Protein AF-A0A352WTQ4-F1 (afdb_monomer)

Radius of gyration: 15.71 Å; Cα contacts (8 Å, |Δi|>4): 217; chains: 1; bounding box: 38×26×43 Å

Secondary structure (DSSP, 8-state):
---EEEEEEEESSHHHHHHHHHHHHHHHHHIIIIIS---EEEEE--TTTSPTT-SEEEEEEEEPTTS-EEEEEEEEEEETHHHHHTT-EEE-TTS-EEEPEEEEEEEE--

Structure (mmCIF, N/CA/C/O backbone):
data_AF-A0A352WTQ4-F1
#
_entry.id   AF-A0A352WTQ4-F1
#
loop_
_atom_site.group_PDB
_atom_site.id
_atom_site.type_symbol
_atom_site.label_atom_id
_atom_site.label_alt_id
_atom_site.label_comp_id
_atom_site.label_asym_id
_atom_site.label_entity_id
_atom_site.label_seq_id
_atom_site.pdbx_PDB_ins_code
_atom_site.Cartn_x
_atom_site.Cartn_y
_atom_site.Cartn_z
_atom_site.occupancy
_atom_site.B_iso_or_equiv
_atom_site.auth_seq_id
_atom_site.auth_comp_id
_atom_site.auth_asym_id
_atom_site.auth_atom_id
_atom_site.pdbx_PDB_model_num
ATOM 1 N N . GLU A 1 1 ? -7.014 10.114 -18.565 1.00 89.12 1 GLU A N 1
ATOM 2 C CA . GLU A 1 1 ? -7.665 8.870 -18.110 1.00 89.12 1 GLU A CA 1
ATOM 3 C C . GLU A 1 1 ? -6.610 7.775 -18.035 1.00 89.12 1 GLU A C 1
ATOM 5 O O . GLU A 1 1 ? -5.673 7.827 -18.825 1.00 89.12 1 GLU A O 1
ATOM 10 N N . PHE A 1 2 ? -6.700 6.862 -17.069 1.00 97.12 2 PHE A N 1
ATOM 11 C CA . PHE A 1 2 ? -5.800 5.712 -16.932 1.00 97.12 2 PHE A CA 1
ATOM 12 C C . PHE A 1 2 ? -6.549 4.545 -16.285 1.00 97.12 2 PHE A C 1
ATOM 14 O O . PHE A 1 2 ? -7.554 4.761 -15.609 1.00 97.12 2 PHE A O 1
ATOM 21 N N . LEU A 1 3 ? -6.052 3.323 -16.483 1.00 98.25 3 LEU A N 1
ATOM 22 C CA . LEU A 1 3 ? -6.577 2.136 -15.813 1.00 98.25 3 LEU A CA 1
ATOM 23 C C . LEU A 1 3 ? -5.732 1.838 -14.575 1.00 98.25 3 LEU A C 1
ATOM 25 O O . LEU A 1 3 ? -4.508 1.993 -14.586 1.00 98.25 3 LEU A O 1
ATOM 29 N N . TRP A 1 4 ? -6.394 1.415 -13.508 1.00 98.50 4 TRP A N 1
ATOM 30 C CA . TRP A 1 4 ? -5.758 0.996 -12.266 1.00 98.50 4 TRP A CA 1
ATOM 31 C C . TRP A 1 4 ? -6.669 0.046 -11.500 1.00 98.50 4 TRP A C 1
ATOM 33 O O . TRP A 1 4 ? -7.866 -0.026 -11.791 1.00 98.50 4 TRP A O 1
ATOM 43 N N . GLN A 1 5 ? -6.104 -0.669 -10.531 1.00 98.44 5 GLN A N 1
ATOM 44 C CA . GLN A 1 5 ? -6.906 -1.242 -9.460 1.00 98.44 5 GLN A CA 1
ATOM 45 C C . GLN A 1 5 ? -6.716 -0.429 -8.175 1.00 98.44 5 GLN A C 1
ATOM 47 O O . GLN A 1 5 ? -5.725 0.276 -7.980 1.00 98.44 5 GLN A O 1
ATOM 52 N N . GLU A 1 6 ? -7.672 -0.569 -7.274 1.00 98.31 6 GLU A N 1
ATOM 53 C CA . GLU A 1 6 ? -7.558 -0.074 -5.914 1.00 98.31 6 GLU A CA 1
ATOM 54 C C . GLU A 1 6 ? -8.165 -1.113 -4.978 1.00 98.31 6 GLU A C 1
ATOM 56 O O . GLU A 1 6 ? -9.286 -1.584 -5.176 1.00 98.31 6 GLU A O 1
ATOM 61 N N . GLY A 1 7 ? -7.383 -1.535 -3.992 1.00 98.50 7 GLY A N 1
ATOM 62 C CA . GLY A 1 7 ? -7.855 -2.379 -2.908 1.00 98.50 7 GLY A CA 1
ATOM 63 C C . GLY A 1 7 ? -8.076 -1.546 -1.660 1.00 98.50 7 GLY A C 1
ATOM 64 O O . GLY A 1 7 ? -7.300 -0.634 -1.379 1.00 98.50 7 GLY A O 1
ATOM 65 N N . HIS A 1 8 ? -9.121 -1.881 -0.909 1.00 98.38 8 HIS A N 1
ATOM 66 C CA . HIS A 1 8 ? -9.444 -1.283 0.384 1.00 98.38 8 HIS A CA 1
ATOM 67 C C . HIS A 1 8 ? -9.876 -2.395 1.331 1.00 98.38 8 HIS A C 1
ATOM 69 O O . HIS A 1 8 ? -10.714 -3.224 0.970 1.00 98.38 8 HIS A O 1
ATOM 75 N N . THR A 1 9 ? -9.291 -2.444 2.525 1.00 98.50 9 THR A N 1
ATOM 76 C CA . THR A 1 9 ? -9.574 -3.504 3.503 1.00 98.50 9 THR A CA 1
ATOM 77 C C . THR A 1 9 ? -9.724 -2.936 4.910 1.00 98.50 9 THR A C 1
ATOM 79 O O . THR A 1 9 ? -9.171 -1.881 5.220 1.00 98.50 9 THR A O 1
ATOM 82 N N . MET A 1 10 ? -10.485 -3.639 5.750 1.00 98.19 10 MET A N 1
ATOM 83 C CA . MET A 1 10 ? -10.827 -3.246 7.117 1.00 98.19 10 MET A CA 1
ATOM 84 C C . MET A 1 10 ? -10.503 -4.406 8.056 1.00 98.19 10 MET A C 1
ATOM 86 O O . MET A 1 10 ? -10.950 -5.527 7.817 1.00 98.19 10 MET A O 1
ATOM 90 N N . HIS A 1 11 ? -9.757 -4.131 9.121 1.00 98.38 11 HIS A N 1
ATOM 91 C CA . HIS A 1 11 ? -9.198 -5.127 10.034 1.00 98.38 11 HIS A CA 1
ATOM 92 C C . HIS A 1 11 ? -9.604 -4.844 11.473 1.00 98.38 11 HIS A C 1
ATOM 94 O O . HIS A 1 11 ? -9.795 -3.688 11.865 1.00 98.38 11 HIS A O 1
ATOM 100 N N . ALA A 1 12 ? -9.715 -5.906 12.268 1.00 97.88 12 ALA A N 1
ATOM 101 C CA . ALA A 1 12 ? -10.026 -5.789 13.686 1.00 97.88 12 ALA A CA 1
ATOM 102 C C . ALA A 1 12 ? -8.834 -5.234 14.479 1.00 97.88 12 ALA A C 1
ATOM 104 O O . ALA A 1 12 ? -9.043 -4.489 15.436 1.00 97.88 12 ALA A O 1
ATOM 105 N N . THR A 1 13 ? -7.610 -5.575 14.063 1.00 97.88 13 THR A N 1
ATOM 106 C CA . THR A 1 13 ? -6.365 -5.238 14.766 1.00 97.88 13 THR A CA 1
ATOM 107 C C . THR A 1 13 ? -5.377 -4.460 13.893 1.00 97.88 13 THR A C 1
ATOM 109 O O . THR A 1 13 ? -5.421 -4.505 12.658 1.00 97.88 13 THR A O 1
ATOM 112 N N . ALA A 1 14 ? -4.467 -3.730 14.543 1.00 98.06 14 ALA A N 1
ATOM 113 C CA . ALA A 1 14 ? -3.407 -2.991 13.861 1.00 98.06 14 ALA A CA 1
ATOM 114 C C . ALA A 1 14 ? -2.425 -3.946 13.166 1.00 98.06 14 ALA A C 1
ATOM 116 O O . ALA A 1 14 ? -1.962 -3.666 12.060 1.00 98.06 14 ALA A O 1
ATOM 117 N N . GLU A 1 15 ? -2.152 -5.086 13.793 1.00 98.50 15 GLU A N 1
ATOM 118 C CA . GLU A 1 15 ? -1.250 -6.126 13.315 1.00 98.50 15 GLU A CA 1
ATOM 119 C C . GLU A 1 15 ? -1.741 -6.711 11.988 1.00 98.50 15 GLU A C 1
ATOM 121 O O . GLU A 1 15 ? -0.991 -6.703 11.013 1.00 9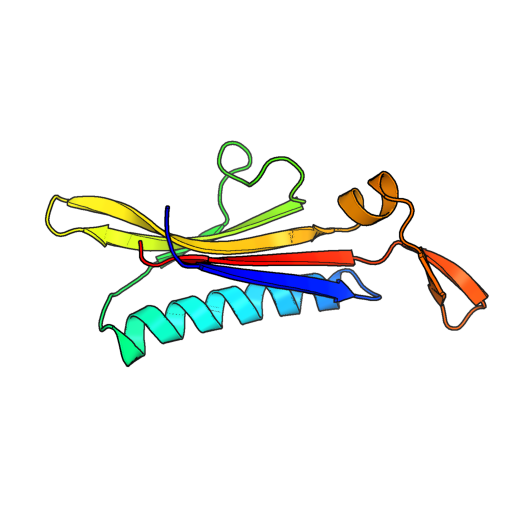8.50 15 GLU A O 1
ATOM 126 N N . GLU A 1 16 ? -3.017 -7.104 11.903 1.00 98.50 16 GLU A N 1
ATOM 127 C CA . GLU A 1 16 ? -3.621 -7.612 10.661 1.00 98.50 16 GLU A CA 1
ATOM 128 C C . GLU A 1 16 ? -3.541 -6.578 9.528 1.00 98.50 16 GLU A C 1
ATOM 130 O O . GLU A 1 16 ? -3.166 -6.905 8.400 1.00 98.50 16 GLU A O 1
ATOM 135 N N . SER A 1 17 ? -3.809 -5.301 9.831 1.00 98.44 17 SER A N 1
ATOM 136 C CA . SER A 1 17 ? -3.692 -4.231 8.831 1.00 98.44 17 SER A CA 1
ATOM 137 C C . SER A 1 17 ? -2.252 -4.049 8.337 1.00 98.44 17 SER A C 1
ATOM 139 O O . SER A 1 17 ? -2.010 -3.802 7.153 1.00 98.44 17 SER A O 1
ATOM 141 N N . GLN A 1 18 ? -1.263 -4.218 9.213 1.00 98.56 18 GLN A N 1
ATOM 142 C CA . GLN A 1 18 ? 0.140 -4.102 8.839 1.00 98.56 18 GLN A CA 1
ATOM 143 C C . GLN A 1 18 ? 0.602 -5.297 8.003 1.00 98.56 18 GLN A C 1
ATOM 145 O O . GLN A 1 18 ? 1.300 -5.118 6.999 1.00 98.56 18 GLN A O 1
ATOM 150 N N . GLU A 1 19 ? 0.189 -6.506 8.379 1.00 98.75 19 GLU A N 1
ATOM 151 C CA . GLU A 1 19 ? 0.445 -7.722 7.611 1.00 98.75 19 GLU A CA 1
ATOM 152 C C . GLU A 1 19 ? -0.140 -7.620 6.203 1.00 98.75 19 GLU A C 1
ATOM 154 O O . GLU A 1 19 ? 0.566 -7.891 5.227 1.00 98.75 19 GLU A O 1
ATOM 159 N N . GLU A 1 20 ? -1.381 -7.147 6.084 1.00 98.75 20 GLU A N 1
ATOM 160 C CA . GLU A 1 20 ? -2.051 -6.929 4.805 1.00 98.75 20 GLU A CA 1
ATOM 161 C C . GLU A 1 20 ? -1.315 -5.902 3.940 1.00 98.75 20 GLU A C 1
ATOM 163 O O . GLU A 1 20 ? -1.044 -6.144 2.760 1.00 98.75 20 GLU A O 1
ATOM 168 N N . THR A 1 21 ? -0.922 -4.776 4.539 1.00 98.69 21 THR A N 1
ATOM 169 C CA . THR A 1 21 ? -0.188 -3.711 3.846 1.00 98.69 21 THR A CA 1
ATOM 170 C C . THR A 1 21 ? 1.112 -4.253 3.239 1.00 98.69 21 THR A C 1
ATOM 172 O O . THR A 1 21 ? 1.400 -4.027 2.058 1.00 98.69 21 THR A O 1
ATOM 175 N N . GLN A 1 22 ? 1.878 -5.027 4.011 1.00 98.69 22 GLN A N 1
ATOM 176 C CA . GLN A 1 22 ? 3.137 -5.627 3.560 1.00 98.69 22 GLN A CA 1
ATOM 177 C C . GLN A 1 22 ? 2.929 -6.777 2.571 1.00 98.69 22 GLN A C 1
ATOM 179 O O . GLN A 1 22 ? 3.732 -6.978 1.658 1.00 98.69 22 GLN A O 1
ATOM 184 N N . ARG A 1 23 ? 1.855 -7.557 2.735 1.00 98.81 23 ARG A N 1
ATOM 185 C CA . ARG A 1 23 ? 1.472 -8.617 1.800 1.00 98.81 23 ARG A CA 1
ATOM 186 C C . ARG A 1 23 ? 1.218 -8.039 0.413 1.00 98.81 23 ARG A C 1
ATOM 188 O O . ARG A 1 23 ? 1.792 -8.538 -0.550 1.00 98.81 23 ARG A O 1
ATOM 195 N N . MET A 1 24 ? 0.444 -6.962 0.315 1.00 98.81 24 MET A N 1
ATOM 196 C CA . MET A 1 24 ? 0.116 -6.356 -0.976 1.00 98.81 24 MET A CA 1
ATOM 197 C C . MET A 1 24 ? 1.305 -5.648 -1.628 1.00 98.81 24 MET A C 1
ATOM 199 O O . MET A 1 24 ? 1.464 -5.738 -2.843 1.00 98.81 24 MET A O 1
ATOM 203 N N . LEU A 1 25 ? 2.212 -5.061 -0.838 1.00 98.81 25 LEU A N 1
ATOM 204 C CA . LEU A 1 25 ? 3.497 -4.578 -1.353 1.00 98.81 25 LEU A CA 1
ATOM 205 C C . LEU A 1 25 ? 4.290 -5.700 -2.045 1.00 98.81 25 LEU A C 1
ATOM 207 O O . LEU A 1 25 ? 4.795 -5.513 -3.151 1.00 98.81 25 LEU A O 1
ATOM 211 N N . ARG A 1 26 ? 4.371 -6.877 -1.406 1.00 98.81 26 ARG A N 1
ATOM 212 C CA . ARG A 1 26 ? 5.067 -8.049 -1.958 1.00 98.81 26 ARG A CA 1
ATOM 213 C C . ARG A 1 26 ? 4.392 -8.598 -3.210 1.00 98.81 26 ARG A C 1
ATOM 215 O O . ARG A 1 26 ? 5.101 -9.008 -4.119 1.00 98.81 26 ARG A O 1
ATOM 222 N N . VAL A 1 27 ? 3.060 -8.568 -3.285 1.00 98.81 27 VAL A N 1
ATOM 223 C CA . VAL A 1 27 ? 2.320 -8.952 -4.501 1.00 98.81 27 VAL A CA 1
ATOM 224 C C . VAL A 1 27 ? 2.718 -8.062 -5.679 1.00 98.81 27 VAL A C 1
ATOM 226 O O . VAL A 1 27 ? 2.980 -8.579 -6.762 1.00 98.81 27 VAL A O 1
ATOM 229 N N . TYR A 1 28 ? 2.828 -6.746 -5.479 1.00 98.81 28 TYR A N 1
ATOM 230 C CA . TYR A 1 28 ? 3.281 -5.850 -6.547 1.00 98.81 28 TYR A CA 1
ATOM 231 C C . TYR A 1 28 ? 4.749 -6.051 -6.913 1.00 98.81 28 TYR A C 1
ATOM 233 O O . TYR A 1 28 ? 5.075 -6.059 -8.097 1.00 98.81 28 TYR A O 1
ATOM 241 N N . ALA A 1 29 ? 5.626 -6.250 -5.924 1.00 98.81 29 ALA A N 1
ATOM 242 C CA . ALA A 1 29 ? 7.028 -6.558 -6.190 1.00 98.81 29 ALA A CA 1
ATOM 243 C C . ALA A 1 29 ? 7.160 -7.840 -7.026 1.00 98.81 29 ALA A C 1
ATOM 245 O O . ALA A 1 29 ? 7.806 -7.835 -8.069 1.00 98.81 29 ALA A O 1
ATOM 246 N N . GLU A 1 30 ? 6.460 -8.906 -6.629 1.00 98.81 30 GLU A N 1
ATOM 247 C CA . GLU A 1 30 ? 6.432 -10.169 -7.361 1.00 98.81 30 GLU A CA 1
ATOM 248 C C . GLU A 1 30 ? 5.877 -10.003 -8.779 1.00 98.81 30 GLU A C 1
ATOM 250 O O . GLU A 1 30 ? 6.428 -10.572 -9.722 1.00 98.81 30 GLU A O 1
ATOM 255 N N . PHE A 1 31 ? 4.808 -9.222 -8.944 1.00 98.69 31 PHE A N 1
ATOM 256 C CA . PHE A 1 31 ? 4.233 -8.944 -10.254 1.00 98.69 31 PHE A CA 1
ATOM 257 C C . PHE A 1 31 ? 5.253 -8.262 -11.179 1.00 98.69 31 PHE A C 1
ATOM 259 O O . PHE A 1 31 ? 5.513 -8.757 -12.279 1.00 98.69 31 PHE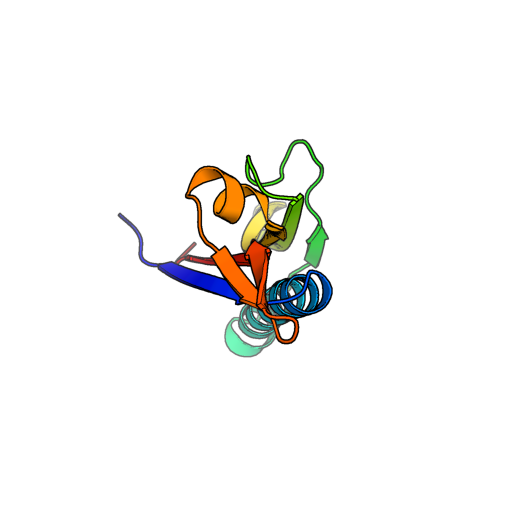 A O 1
ATOM 266 N N . CYS A 1 32 ? 5.899 -7.190 -10.715 1.00 98.56 32 CYS A N 1
ATOM 267 C CA . CYS A 1 32 ? 6.932 -6.499 -11.485 1.00 98.56 32 CYS A CA 1
ATOM 268 C C . CYS A 1 32 ? 8.126 -7.409 -11.806 1.00 98.56 32 CYS A C 1
ATOM 270 O O . CYS A 1 32 ? 8.529 -7.510 -12.965 1.00 98.56 32 CYS A O 1
ATOM 272 N N . GLU A 1 33 ? 8.668 -8.110 -10.812 1.00 98.62 33 GLU A N 1
ATOM 273 C CA . GLU A 1 33 ? 9.902 -8.883 -10.972 1.00 98.62 33 GLU A CA 1
ATOM 274 C C . GLU A 1 33 ? 9.697 -10.164 -11.783 1.00 98.62 33 GLU A C 1
ATOM 276 O O . GLU A 1 33 ? 10.500 -10.468 -12.665 1.00 98.62 33 GLU A O 1
ATOM 281 N N . LYS A 1 34 ? 8.629 -10.927 -11.515 1.00 98.62 34 LYS A N 1
ATOM 282 C CA . LYS A 1 34 ? 8.429 -12.248 -12.134 1.00 98.62 34 LYS A CA 1
ATOM 283 C C . LYS A 1 34 ? 7.669 -12.200 -13.450 1.00 98.62 34 LYS A C 1
ATOM 285 O O . LYS A 1 34 ? 7.921 -13.042 -14.308 1.00 98.62 34 LYS A O 1
ATOM 290 N N . TYR A 1 35 ? 6.732 -11.266 -13.604 1.00 98.44 35 TYR A N 1
ATOM 291 C CA . TYR A 1 35 ? 5.851 -11.230 -14.776 1.00 98.44 35 TYR A CA 1
ATOM 292 C C . TYR A 1 35 ? 6.261 -10.154 -15.775 1.00 98.44 35 TYR A C 1
ATOM 294 O O . TYR A 1 35 ? 6.119 -10.368 -16.976 1.00 98.44 35 TYR A O 1
ATOM 302 N N . LEU A 1 36 ? 6.790 -9.022 -15.300 1.00 98.19 36 LEU A N 1
ATOM 303 C CA . LEU A 1 36 ? 7.233 -7.925 -16.168 1.00 98.19 36 LEU A CA 1
ATOM 304 C C . LEU A 1 36 ? 8.755 -7.877 -16.359 1.00 98.19 36 LEU A C 1
ATOM 306 O O . LEU A 1 36 ? 9.229 -7.137 -17.217 1.00 98.19 36 LEU A O 1
ATOM 310 N N . ALA A 1 37 ? 9.515 -8.665 -15.588 1.00 98.44 37 ALA A N 1
ATOM 311 C CA . ALA A 1 37 ? 10.979 -8.636 -15.553 1.00 98.44 37 ALA A CA 1
ATOM 312 C C . ALA A 1 37 ? 11.557 -7.241 -15.229 1.00 98.44 37 ALA A C 1
ATOM 314 O O . ALA A 1 37 ? 12.632 -6.871 -15.705 1.00 98.44 37 ALA A O 1
ATOM 315 N N . ILE A 1 38 ? 10.843 -6.466 -14.405 1.00 98.38 38 ILE A N 1
ATOM 316 C CA . ILE A 1 38 ? 11.255 -5.138 -13.944 1.00 98.38 38 ILE A CA 1
ATOM 317 C C . ILE A 1 38 ? 11.778 -5.268 -12.508 1.00 98.38 38 ILE A C 1
ATOM 319 O O . ILE A 1 38 ? 10.986 -5.566 -11.611 1.00 98.38 38 ILE A O 1
ATOM 323 N N . PRO A 1 39 ? 13.081 -5.042 -12.255 1.00 98.25 39 PRO A N 1
ATOM 324 C CA . PRO A 1 39 ? 13.611 -5.040 -10.898 1.00 98.25 39 PRO A CA 1
ATOM 325 C C . PRO A 1 39 ? 13.094 -3.822 -10.130 1.00 98.25 39 PRO A C 1
ATOM 327 O O . PRO A 1 39 ? 13.096 -2.701 -10.649 1.00 98.25 39 PRO A O 1
ATOM 330 N N . VAL A 1 40 ? 12.688 -4.033 -8.878 1.00 98.69 40 VAL A N 1
ATOM 331 C CA . VAL A 1 40 ? 12.161 -2.970 -8.018 1.00 98.69 40 VAL A CA 1
ATOM 332 C C . VAL A 1 40 ? 12.796 -2.999 -6.634 1.00 98.69 40 VAL A C 1
ATOM 334 O O . VAL A 1 40 ? 13.249 -4.031 -6.148 1.00 98.69 40 VAL A O 1
ATOM 337 N N . VAL A 1 41 ? 12.807 -1.849 -5.968 1.00 98.62 41 VAL A N 1
ATOM 338 C CA . VAL A 1 41 ? 13.218 -1.725 -4.569 1.00 98.62 41 VAL A CA 1
ATOM 339 C C . VAL A 1 41 ? 11.980 -1.490 -3.716 1.00 98.62 41 VAL A C 1
ATOM 341 O O . VAL A 1 41 ? 11.308 -0.470 -3.858 1.00 98.62 41 VAL A O 1
ATOM 344 N N . MET A 1 42 ? 11.686 -2.423 -2.812 1.00 98.69 42 MET A N 1
ATOM 345 C CA . MET A 1 42 ? 10.673 -2.227 -1.773 1.00 98.69 42 MET A CA 1
ATOM 346 C C . MET A 1 42 ? 11.194 -1.271 -0.697 1.00 98.69 42 MET A C 1
ATOM 348 O O . MET A 1 42 ? 12.323 -1.408 -0.223 1.00 98.69 42 MET A O 1
ATOM 352 N N . GLY A 1 43 ? 10.358 -0.335 -0.256 1.00 98.12 43 GLY A N 1
ATOM 353 C CA . GLY A 1 43 ? 10.728 0.600 0.801 1.00 98.12 43 GLY A CA 1
ATOM 354 C C . GLY A 1 43 ? 9.539 1.276 1.468 1.00 98.12 43 GLY A C 1
ATOM 355 O O . GLY A 1 43 ? 8.386 1.106 1.072 1.00 98.12 43 GLY A O 1
ATOM 356 N N . ARG A 1 44 ? 9.840 2.070 2.498 1.00 98.44 44 ARG A N 1
ATOM 357 C CA . ARG A 1 44 ? 8.880 2.943 3.182 1.00 98.44 44 ARG A CA 1
ATOM 358 C C . ARG A 1 44 ? 9.146 4.388 2.773 1.00 98.44 44 ARG A C 1
ATOM 360 O O . ARG A 1 44 ? 10.290 4.840 2.847 1.00 98.44 44 ARG A O 1
ATOM 367 N N . LYS A 1 45 ? 8.107 5.117 2.362 1.00 98.44 45 LYS A N 1
ATOM 368 C CA . LYS A 1 45 ? 8.209 6.558 2.097 1.00 98.44 45 LYS A CA 1
ATOM 369 C C . LYS A 1 45 ? 8.551 7.305 3.388 1.00 98.44 45 LYS A C 1
ATOM 371 O O . LYS A 1 45 ? 8.197 6.883 4.488 1.00 98.44 45 LYS A O 1
ATOM 376 N N . THR A 1 46 ? 9.246 8.428 3.246 1.00 98.06 46 THR A N 1
ATOM 377 C CA . THR A 1 46 ? 9.455 9.364 4.356 1.00 98.06 46 THR A CA 1
ATOM 378 C C . THR A 1 46 ? 8.128 10.011 4.749 1.00 98.06 46 THR A C 1
ATOM 380 O O . THR A 1 46 ? 7.179 10.010 3.965 1.00 98.06 46 THR A O 1
ATOM 383 N N . ASP A 1 47 ? 8.059 10.636 5.925 1.00 95.38 47 ASP A N 1
ATOM 384 C CA . ASP A 1 47 ? 6.845 11.354 6.340 1.00 95.38 47 ASP A CA 1
ATOM 385 C C . ASP A 1 47 ? 6.441 12.478 5.378 1.00 95.38 47 ASP A C 1
ATOM 387 O O . ASP A 1 47 ? 5.263 12.809 5.290 1.00 95.38 47 ASP A O 1
ATOM 391 N N . LYS A 1 48 ? 7.400 13.041 4.633 1.00 96.88 48 LYS A N 1
ATOM 392 C CA . LYS A 1 48 ? 7.133 14.058 3.610 1.00 96.88 48 LYS A CA 1
ATOM 393 C C . LYS A 1 48 ? 6.464 13.478 2.358 1.00 96.88 48 LYS A C 1
ATOM 395 O O . LYS A 1 48 ? 5.653 14.159 1.744 1.00 96.88 48 LYS A O 1
ATOM 400 N N . GLU A 1 49 ? 6.817 12.251 1.978 1.00 96.75 49 GLU A N 1
ATOM 401 C CA . GLU A 1 49 ? 6.414 11.634 0.704 1.00 96.75 49 GLU A CA 1
ATOM 40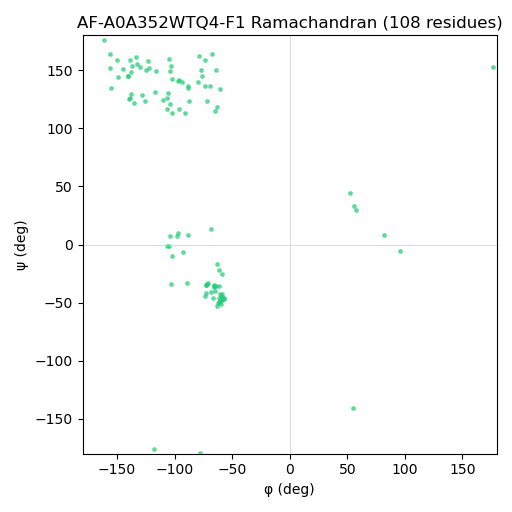2 C C . GLU A 1 49 ? 5.311 10.573 0.865 1.00 96.75 49 GLU A C 1
ATOM 404 O O . GLU A 1 49 ? 4.892 9.958 -0.117 1.00 96.75 49 GLU A O 1
ATOM 409 N N . LYS A 1 50 ? 4.858 10.298 2.095 1.00 96.62 50 LYS A N 1
ATOM 410 C CA . LYS A 1 50 ? 3.745 9.374 2.339 1.00 96.62 50 LYS A CA 1
ATOM 411 C C . LYS A 1 50 ? 2.409 9.997 1.933 1.00 96.62 50 LYS A C 1
ATOM 413 O O . LYS A 1 50 ? 2.266 11.217 1.879 1.00 96.62 50 LYS A O 1
ATOM 418 N N . PHE A 1 51 ? 1.407 9.154 1.693 1.00 94.69 51 PHE A N 1
ATOM 419 C CA . PHE A 1 51 ? 0.053 9.634 1.432 1.00 94.69 51 PHE A CA 1
ATOM 420 C C . PHE A 1 51 ? -0.481 10.430 2.632 1.00 94.69 51 PHE A C 1
ATOM 422 O O . PHE A 1 51 ? -0.367 9.996 3.781 1.00 94.69 51 PHE A O 1
ATOM 429 N N . ALA A 1 52 ? -1.072 11.596 2.368 1.00 91.75 52 ALA A N 1
ATOM 430 C CA . ALA A 1 52 ? -1.627 12.446 3.411 1.00 91.75 52 ALA A CA 1
ATOM 431 C C . ALA A 1 52 ? -2.778 11.723 4.128 1.00 91.75 52 ALA A C 1
ATOM 433 O O . ALA A 1 52 ? -3.783 11.379 3.517 1.00 91.75 52 ALA A O 1
ATOM 434 N N . GLY A 1 53 ? -2.621 11.487 5.431 1.00 88.25 53 GLY A N 1
ATOM 435 C CA . GLY A 1 53 ? -3.577 10.717 6.234 1.00 88.25 53 GLY A CA 1
ATOM 436 C C . GLY A 1 53 ? -3.218 9.239 6.402 1.00 88.25 53 GLY A C 1
ATOM 437 O O . GLY A 1 53 ? -3.864 8.559 7.193 1.00 88.25 53 GLY A O 1
ATOM 438 N N . ALA A 1 54 ? -2.169 8.744 5.738 1.00 95.00 54 ALA A N 1
ATOM 439 C CA . ALA A 1 54 ? -1.627 7.427 6.039 1.00 95.00 54 ALA A CA 1
ATOM 440 C C . ALA A 1 54 ? -0.719 7.456 7.271 1.00 95.00 54 ALA A C 1
ATOM 442 O O . ALA A 1 54 ? 0.109 8.360 7.435 1.00 95.00 54 ALA A O 1
ATOM 443 N N . LEU A 1 55 ? -0.834 6.417 8.102 1.00 96.62 55 LEU A N 1
ATOM 444 C CA . LEU A 1 55 ? 0.127 6.144 9.162 1.00 96.62 55 LEU A CA 1
ATOM 445 C C . LEU A 1 55 ? 1.490 5.854 8.522 1.00 96.62 55 LEU A C 1
ATOM 447 O O . LEU A 1 55 ? 2.473 6.548 8.800 1.00 96.62 55 LEU A O 1
ATOM 451 N N . GLU A 1 56 ? 1.504 4.914 7.574 1.00 97.81 56 GLU A N 1
ATOM 452 C CA . GLU A 1 56 ? 2.676 4.533 6.789 1.00 97.81 56 GLU A CA 1
ATOM 453 C C . GLU A 1 56 ? 2.319 4.338 5.312 1.00 97.81 56 GLU A C 1
ATOM 455 O O . GLU A 1 56 ? 1.214 3.935 4.954 1.00 97.81 56 GLU A O 1
ATOM 460 N N . THR A 1 57 ? 3.275 4.627 4.430 1.00 98.69 57 THR A N 1
ATOM 461 C CA . THR A 1 57 ? 3.176 4.324 2.998 1.00 98.69 57 THR A CA 1
ATOM 462 C C . THR A 1 57 ? 4.385 3.514 2.577 1.00 98.69 57 THR A C 1
ATOM 464 O O . THR A 1 57 ? 5.527 3.952 2.741 1.00 98.69 57 THR A O 1
ATOM 467 N N . TYR A 1 58 ? 4.116 2.350 2.008 1.00 98.75 58 TYR A N 1
ATOM 468 C CA . TYR A 1 58 ? 5.090 1.477 1.387 1.00 98.75 58 TYR A CA 1
ATOM 469 C C . TYR A 1 58 ? 5.003 1.578 -0.128 1.00 98.75 58 TYR A C 1
ATOM 471 O O . TYR A 1 58 ? 3.941 1.835 -0.692 1.00 98.75 58 TYR A O 1
ATOM 479 N N . THR A 1 59 ? 6.139 1.384 -0.780 1.00 98.81 59 THR A N 1
ATOM 480 C CA . THR A 1 59 ? 6.303 1.627 -2.210 1.00 98.81 59 THR A CA 1
ATOM 481 C C . THR A 1 59 ? 7.256 0.612 -2.825 1.00 98.81 59 THR A C 1
ATOM 483 O O . THR A 1 59 ? 8.170 0.128 -2.148 1.00 98.81 59 THR A O 1
ATOM 486 N N . ILE A 1 60 ? 7.047 0.316 -4.105 1.00 98.75 60 ILE A N 1
ATOM 487 C CA . ILE A 1 60 ? 8.060 -0.294 -4.967 1.00 98.75 60 ILE A CA 1
ATOM 488 C C . ILE A 1 60 ? 8.590 0.762 -5.939 1.00 98.75 60 ILE A C 1
ATOM 490 O O . ILE A 1 60 ? 7.825 1.419 -6.647 1.00 98.75 60 ILE A O 1
ATOM 494 N N . GLU A 1 61 ? 9.906 0.938 -5.967 1.00 98.69 61 GLU A N 1
ATOM 495 C CA . GLU A 1 61 ? 10.582 1.916 -6.822 1.00 98.69 61 GLU A CA 1
ATOM 496 C C . GLU A 1 61 ? 11.357 1.193 -7.927 1.00 98.69 61 GLU A C 1
ATOM 498 O O . GLU A 1 61 ? 12.207 0.352 -7.639 1.00 98.69 61 GLU A O 1
ATOM 503 N N . ALA A 1 62 ? 11.083 1.531 -9.185 1.00 98.38 62 ALA A N 1
ATOM 504 C CA . ALA A 1 62 ? 11.821 1.044 -10.348 1.00 98.38 62 ALA A CA 1
ATOM 505 C C . ALA A 1 62 ? 12.768 2.131 -10.875 1.00 98.38 62 ALA A C 1
ATOM 507 O O . ALA A 1 62 ? 12.498 3.322 -10.715 1.00 98.38 62 ALA A O 1
ATOM 508 N N . LEU A 1 63 ? 13.855 1.740 -11.543 1.00 98.31 63 LEU A N 1
ATOM 509 C 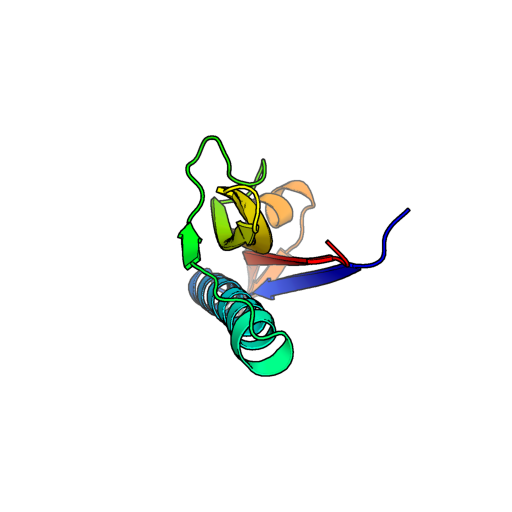CA . LEU A 1 63 ? 14.748 2.666 -12.244 1.00 98.31 63 LEU A CA 1
ATOM 510 C C . LEU A 1 63 ? 14.492 2.588 -13.750 1.00 98.31 63 LEU A C 1
ATOM 512 O O . LEU A 1 63 ? 14.622 1.525 -14.354 1.00 98.31 63 LEU A O 1
ATOM 516 N N . MET A 1 64 ? 14.131 3.715 -14.354 1.00 97.38 64 MET A N 1
ATOM 517 C CA . MET A 1 64 ? 13.890 3.817 -15.791 1.00 97.38 64 MET A CA 1
ATOM 518 C C . MET A 1 64 ? 15.208 3.901 -16.567 1.00 97.38 64 MET A C 1
ATOM 520 O O . MET A 1 64 ? 16.257 4.252 -16.022 1.00 97.38 64 MET A O 1
ATOM 524 N N . HIS A 1 65 ? 15.158 3.628 -17.873 1.00 95.38 65 HIS A N 1
ATOM 525 C CA . HIS A 1 65 ? 16.345 3.641 -18.736 1.00 95.38 65 HIS A CA 1
ATOM 526 C C . HIS A 1 65 ? 17.040 5.015 -18.810 1.00 95.38 65 HIS A C 1
ATOM 528 O O . HIS A 1 65 ? 18.208 5.096 -19.179 1.00 95.38 65 HIS A O 1
ATOM 534 N N . ASP A 1 66 ? 16.325 6.101 -18.503 1.00 97.44 66 ASP A N 1
ATOM 535 C CA . ASP A 1 66 ? 16.849 7.470 -18.481 1.00 97.44 66 ASP A CA 1
ATOM 536 C C . ASP A 1 66 ? 17.446 7.859 -17.115 1.00 97.44 66 ASP A C 1
ATOM 538 O O . ASP A 1 66 ? 17.799 9.018 -16.898 1.00 97.44 66 ASP A O 1
ATOM 542 N N . GLY A 1 67 ? 17.570 6.893 -16.196 1.00 97.31 67 GLY A N 1
ATOM 543 C CA . GLY A 1 67 ? 18.172 7.069 -14.877 1.00 97.31 67 GLY A CA 1
ATOM 544 C C . GLY A 1 67 ? 17.237 7.667 -13.825 1.00 97.31 67 GLY A C 1
ATOM 545 O O . GLY A 1 67 ? 17.695 7.987 -12.729 1.00 97.31 67 GLY A O 1
ATOM 546 N N . LYS A 1 68 ? 15.940 7.829 -14.118 1.00 98.06 68 LYS A N 1
ATOM 547 C CA . LYS A 1 68 ? 14.960 8.347 -13.152 1.00 98.06 68 LYS A CA 1
ATOM 548 C C . LYS A 1 68 ? 14.259 7.223 -12.403 1.00 98.06 68 LYS A C 1
ATOM 550 O O . LYS A 1 68 ? 13.888 6.209 -12.989 1.00 98.06 68 LYS A O 1
ATOM 555 N N . ALA A 1 69 ? 14.043 7.427 -11.107 1.00 97.75 69 ALA A N 1
ATOM 556 C CA . ALA A 1 69 ? 13.224 6.532 -10.302 1.00 97.75 69 ALA A CA 1
ATOM 557 C C . ALA A 1 69 ? 11.728 6.751 -10.585 1.00 97.75 69 AL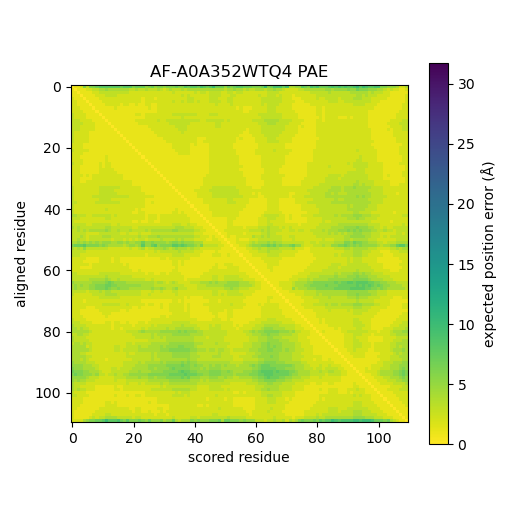A A C 1
ATOM 559 O O . ALA A 1 69 ? 11.291 7.886 -10.800 1.00 97.75 69 ALA A O 1
ATOM 560 N N . LEU A 1 70 ? 10.954 5.669 -10.552 1.00 98.12 70 LEU A N 1
ATOM 561 C CA . LEU A 1 70 ? 9.510 5.666 -10.745 1.00 98.12 70 LEU A CA 1
ATOM 562 C C . LEU A 1 70 ? 8.829 4.787 -9.692 1.00 98.12 70 LEU A C 1
ATOM 564 O O . LEU A 1 70 ? 9.046 3.573 -9.636 1.00 98.12 70 LEU A O 1
ATOM 568 N N . GLN A 1 71 ? 7.928 5.393 -8.921 1.00 98.62 71 GLN A N 1
ATOM 569 C CA . GLN A 1 71 ? 7.024 4.654 -8.049 1.00 98.62 71 GLN A CA 1
ATOM 570 C C . GLN A 1 71 ? 6.085 3.803 -8.907 1.00 98.62 71 GLN A C 1
ATOM 572 O O . GLN A 1 71 ? 5.254 4.336 -9.647 1.00 98.62 71 GLN A O 1
ATOM 577 N N . SER A 1 72 ? 6.225 2.487 -8.773 1.00 98.19 72 SER A N 1
ATOM 578 C CA . SER A 1 72 ? 5.567 1.487 -9.622 1.00 98.19 72 SER A CA 1
ATOM 579 C C . SER A 1 72 ? 4.425 0.752 -8.911 1.00 98.19 72 SER A C 1
ATOM 581 O O . SER A 1 72 ? 3.759 -0.083 -9.503 1.00 98.19 72 SER A O 1
ATOM 583 N N . GLY A 1 73 ? 4.168 1.064 -7.642 1.00 98.44 73 GLY A N 1
ATOM 584 C CA . GLY A 1 73 ? 3.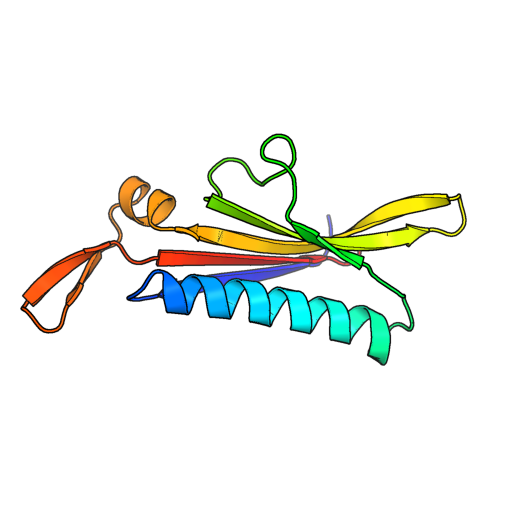082 0.489 -6.850 1.00 98.44 73 GLY A CA 1
ATOM 585 C C . GLY A 1 73 ? 3.131 1.010 -5.419 1.00 98.44 73 GLY A C 1
ATOM 586 O O . GLY A 1 73 ? 4.196 1.403 -4.937 1.00 98.44 73 GLY A O 1
ATOM 587 N N . THR A 1 74 ? 1.983 1.057 -4.745 1.00 98.69 74 THR A N 1
ATOM 588 C CA . THR A 1 74 ? 1.881 1.595 -3.382 1.00 98.69 74 THR A CA 1
ATOM 589 C C . THR A 1 74 ? 0.938 0.791 -2.506 1.00 98.69 74 THR A C 1
ATOM 591 O O . THR A 1 74 ? -0.088 0.293 -2.968 1.00 98.69 74 THR A O 1
ATOM 594 N N . SER A 1 75 ? 1.281 0.695 -1.226 1.00 98.75 75 SER A N 1
ATOM 595 C CA . SER A 1 75 ? 0.463 0.065 -0.197 1.00 98.75 75 SER A CA 1
ATOM 596 C C . SER A 1 75 ? 0.511 0.908 1.073 1.00 98.75 75 SER A C 1
ATOM 598 O O . SER A 1 75 ? 1.585 1.251 1.568 1.00 98.75 75 SER A O 1
ATOM 600 N N . HIS A 1 76 ? -0.651 1.284 1.584 1.00 98.69 76 HIS A N 1
ATOM 601 C CA . HIS A 1 76 ? -0.822 2.237 2.668 1.00 98.69 76 HIS A CA 1
ATOM 602 C C . HIS A 1 76 ? -1.460 1.558 3.871 1.00 98.69 76 HIS A C 1
ATOM 604 O O . HIS A 1 76 ? -2.511 0.930 3.742 1.00 98.69 76 HIS A O 1
ATOM 610 N N . ASN A 1 77 ? -0.867 1.773 5.043 1.00 98.38 77 ASN A N 1
ATOM 611 C CA . ASN A 1 77 ? -1.534 1.524 6.310 1.00 98.38 77 ASN A CA 1
ATOM 612 C C . ASN A 1 77 ? -2.124 2.853 6.794 1.00 98.38 77 ASN A C 1
ATOM 614 O O . ASN A 1 77 ? -1.393 3.819 7.036 1.00 98.38 77 ASN A O 1
ATOM 618 N N . PHE A 1 78 ? -3.445 2.923 6.907 1.00 97.81 78 PHE A N 1
ATOM 619 C CA . PHE A 1 78 ? -4.155 4.117 7.362 1.00 97.81 78 PHE A CA 1
ATOM 620 C C . PHE A 1 78 ? -4.409 4.123 8.873 1.00 97.81 78 PHE A C 1
ATOM 622 O O . PHE A 1 78 ? -4.883 5.128 9.409 1.00 97.81 78 PHE A O 1
ATOM 629 N N . GLY A 1 79 ? -4.098 3.028 9.573 1.00 97.50 79 GLY A N 1
ATOM 630 C CA . GLY A 1 79 ? -4.512 2.835 10.956 1.00 97.50 79 GLY A CA 1
ATOM 631 C C . GLY A 1 79 ? -6.028 2.982 11.084 1.00 97.50 79 GLY A C 1
ATOM 632 O O . GLY A 1 79 ? -6.780 2.572 10.202 1.00 97.50 79 GLY A O 1
ATOM 633 N N . ASP A 1 80 ? -6.486 3.609 12.160 1.00 97.25 80 ASP A N 1
ATOM 634 C CA . ASP A 1 80 ? -7.906 3.878 12.404 1.00 97.25 80 AS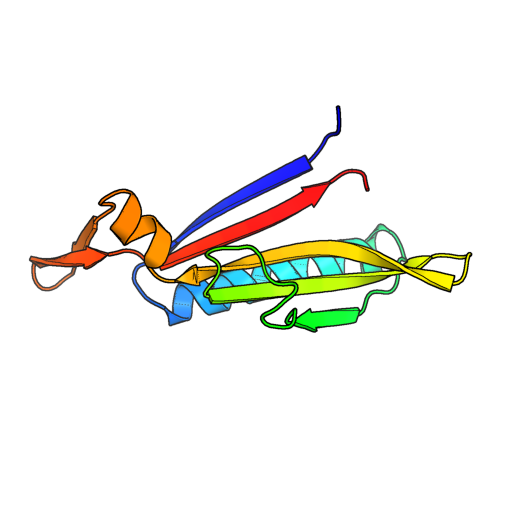P A CA 1
ATOM 635 C C . ASP A 1 80 ? -8.333 5.309 12.008 1.00 97.25 80 ASP A C 1
ATOM 637 O O . ASP A 1 80 ? -9.473 5.710 12.253 1.00 97.25 80 ASP A O 1
ATOM 641 N N . GLY A 1 81 ? -7.452 6.093 11.371 1.00 94.69 81 GLY A N 1
ATOM 642 C CA . GLY A 1 81 ? -7.682 7.517 11.098 1.00 94.69 81 GLY A CA 1
ATOM 643 C C . GLY A 1 81 ? -8.916 7.774 10.228 1.00 94.69 81 GLY A C 1
ATOM 644 O O . GLY A 1 81 ? -9.790 8.564 10.591 1.00 94.69 81 GLY A O 1
ATOM 645 N N . PHE A 1 82 ? -9.039 7.045 9.115 1.00 94.06 82 PHE A N 1
ATOM 646 C CA . PHE A 1 82 ? -10.234 7.092 8.268 1.00 94.06 82 PHE A CA 1
ATOM 647 C C . PHE A 1 82 ? -11.469 6.529 8.982 1.00 94.06 82 PHE A C 1
ATOM 649 O O . PHE A 1 82 ? -12.567 7.054 8.814 1.00 94.06 82 PHE A O 1
ATOM 656 N N . ALA A 1 83 ? -11.310 5.504 9.823 1.00 96.25 83 ALA A N 1
ATOM 657 C CA . ALA A 1 83 ? -12.438 4.902 10.530 1.00 96.25 83 ALA A CA 1
ATOM 658 C C . ALA A 1 83 ? -13.055 5.913 11.494 1.00 96.25 83 ALA A C 1
ATOM 660 O O . ALA A 1 83 ? -14.273 6.045 11.558 1.00 96.25 83 ALA A O 1
ATOM 661 N N . ARG A 1 84 ? -12.218 6.697 12.175 1.00 96.81 84 ARG A N 1
ATOM 662 C CA . ARG A 1 84 ? -12.658 7.800 13.031 1.00 96.81 84 ARG A CA 1
ATOM 663 C C . ARG A 1 84 ? -13.299 8.927 12.229 1.00 96.81 84 ARG A C 1
ATOM 665 O O . ARG A 1 84 ? -14.372 9.389 12.604 1.00 96.81 84 ARG A O 1
ATOM 672 N N . ALA A 1 85 ? -12.684 9.339 11.120 1.00 95.50 85 ALA A N 1
ATOM 673 C CA . ALA A 1 85 ? -13.201 10.425 10.285 1.00 95.50 85 ALA A CA 1
ATOM 674 C C . ALA A 1 85 ? -14.593 10.123 9.697 1.00 95.50 85 ALA A C 1
ATOM 676 O O . ALA A 1 85 ? -15.426 11.021 9.605 1.00 95.50 85 ALA A O 1
ATOM 677 N N . PHE A 1 86 ? -14.854 8.862 9.338 1.00 96.00 86 PHE A N 1
ATOM 678 C CA . PHE A 1 86 ? -16.115 8.413 8.735 1.00 96.00 86 PHE A CA 1
ATOM 679 C C . PHE A 1 86 ? -17.034 7.649 9.704 1.00 96.00 86 PHE A C 1
ATOM 681 O O . PHE A 1 86 ? -18.061 7.121 9.285 1.00 96.00 86 PHE A O 1
ATOM 688 N N . ASN A 1 87 ? -16.687 7.598 10.994 1.00 97.31 87 ASN A N 1
ATOM 689 C CA . ASN A 1 87 ? -17.424 6.884 12.041 1.00 97.31 87 ASN A CA 1
ATOM 690 C C . ASN A 1 87 ? -17.714 5.400 11.716 1.00 97.31 87 ASN A C 1
ATOM 692 O O . ASN A 1 87 ? -18.823 4.899 11.911 1.00 97.31 87 ASN A O 1
ATOM 696 N N . ILE A 1 88 ? -16.707 4.690 11.207 1.00 97.50 88 ILE A N 1
ATOM 697 C CA . ILE A 1 88 ? -16.793 3.269 10.869 1.00 97.50 88 ILE A CA 1
ATOM 698 C C . ILE A 1 88 ? -16.375 2.445 12.085 1.00 97.50 88 ILE A C 1
ATOM 700 O O . ILE A 1 88 ? -15.215 2.471 12.497 1.00 97.50 88 ILE A O 1
ATOM 704 N N . THR A 1 89 ? -17.327 1.715 12.664 1.00 97.94 89 THR A N 1
ATOM 705 C CA . THR A 1 89 ? -17.131 0.954 13.903 1.00 97.94 89 THR A CA 1
ATOM 706 C C . THR A 1 89 ? -17.685 -0.462 13.798 1.00 97.94 89 THR A C 1
ATOM 708 O O . THR A 1 89 ? -18.514 -0.760 12.937 1.00 97.94 89 THR A O 1
ATOM 711 N N . TYR A 1 90 ? -17.223 -1.338 14.687 1.00 97.38 90 TYR A N 1
ATOM 712 C CA . TYR A 1 90 ? -17.751 -2.688 14.868 1.00 97.38 90 TYR A CA 1
ATOM 713 C C . TYR A 1 90 ? -17.842 -3.033 16.362 1.00 97.38 90 TYR A C 1
ATOM 715 O O . TYR A 1 90 ? -17.167 -2.413 17.184 1.00 97.38 90 TYR A O 1
ATOM 723 N N . LEU A 1 91 ? -18.686 -4.007 16.718 1.00 97.94 91 LEU A N 1
ATOM 724 C CA . LEU A 1 91 ? -18.710 -4.583 18.065 1.00 97.94 91 LEU A CA 1
ATOM 725 C C . LEU A 1 91 ? -17.700 -5.726 18.146 1.00 97.94 91 LEU A C 1
ATOM 727 O O . LEU A 1 91 ? -17.775 -6.679 17.367 1.00 97.94 91 LEU A O 1
ATOM 731 N N . ASP A 1 92 ? -16.766 -5.631 19.085 1.00 97.00 92 ASP A N 1
ATOM 732 C CA . ASP A 1 92 ? -15.796 -6.690 19.336 1.00 97.00 92 ASP A CA 1
ATOM 733 C C . ASP A 1 92 ? -16.399 -7.862 20.136 1.00 97.00 92 ASP A C 1
ATOM 735 O O . ASP A 1 92 ? -17.575 -7.880 20.509 1.00 97.00 92 ASP A O 1
ATOM 739 N N . ARG A 1 93 ? -15.571 -8.871 20.430 1.00 95.81 93 ARG A N 1
ATOM 740 C CA . ARG A 1 93 ? -15.983 -10.063 21.196 1.00 95.81 93 ARG A CA 1
ATOM 741 C C . ARG A 1 93 ? -16.416 -9.754 22.635 1.00 95.81 93 ARG A C 1
ATOM 743 O O . ARG A 1 93 ? -17.061 -10.595 23.255 1.00 95.81 93 ARG A O 1
ATOM 750 N N . ASN A 1 94 ? -16.075 -8.577 23.155 1.00 97.31 94 ASN A N 1
ATOM 751 C CA . ASN A 1 94 ? -16.470 -8.091 24.473 1.00 97.31 94 ASN A CA 1
ATOM 752 C C . ASN A 1 94 ? -17.693 -7.156 24.399 1.00 97.31 94 ASN A C 1
ATOM 754 O O . ASN A 1 94 ? -18.037 -6.530 25.402 1.00 97.31 94 ASN A O 1
ATOM 758 N N . ASN A 1 95 ? -18.354 -7.060 23.236 1.00 96.94 95 ASN A N 1
ATOM 759 C CA . ASN A 1 95 ? -19.438 -6.119 22.944 1.00 96.94 95 ASN A CA 1
ATOM 760 C C . ASN A 1 95 ? -19.040 -4.644 23.130 1.00 96.94 95 ASN A C 1
ATOM 762 O O . ASN A 1 95 ? -19.884 -3.809 23.461 1.00 96.94 95 ASN A O 1
ATOM 766 N N . GLN A 1 96 ? -17.767 -4.307 22.921 1.00 97.94 96 GLN A N 1
ATOM 767 C CA . GLN A 1 96 ? -17.296 -2.925 22.924 1.00 97.94 96 GLN A CA 1
ATOM 768 C C . GLN A 1 96 ? -17.210 -2.399 21.492 1.00 97.94 96 GLN A C 1
ATOM 770 O O . GLN A 1 96 ? -16.816 -3.118 20.575 1.00 97.94 96 GLN A O 1
ATOM 775 N N . LEU A 1 97 ? -17.599 -1.136 21.297 1.00 97.81 97 LEU A N 1
ATOM 776 C CA . LEU A 1 97 ? -17.436 -0.465 20.011 1.00 97.81 97 LEU A CA 1
ATOM 777 C C . LEU A 1 97 ? -15.958 -0.153 19.780 1.00 97.81 97 LEU A C 1
ATOM 779 O O . LEU A 1 97 ? -15.341 0.553 20.576 1.00 97.81 97 LEU A O 1
ATOM 783 N N . GLN A 1 98 ? -15.428 -0.642 18.665 1.00 98.19 98 GLN A N 1
ATOM 784 C CA . GLN A 1 98 ? -14.059 -0.409 18.218 1.00 98.19 98 GLN A CA 1
ATOM 785 C C . GLN A 1 98 ? -14.052 0.240 16.833 1.00 98.19 98 GLN A C 1
ATOM 787 O O . GLN A 1 98 ? -14.959 0.024 16.025 1.00 98.19 98 GLN A O 1
ATOM 792 N N . TYR A 1 99 ? -13.007 1.013 16.543 1.00 98.44 99 TYR A N 1
ATOM 793 C CA . TYR A 1 99 ? -12.719 1.487 15.190 1.00 98.44 99 TYR A CA 1
ATOM 794 C C . TYR A 1 99 ? -11.853 0.455 14.469 1.00 98.44 99 TYR A C 1
ATOM 796 O O . TYR A 1 99 ? -10.908 -0.077 15.045 1.00 98.44 99 TYR A O 1
ATOM 804 N N . CYS A 1 100 ? -12.173 0.163 13.213 1.00 97.88 100 CYS A N 1
ATOM 805 C CA . CYS A 1 100 ? -11.380 -0.758 12.401 1.00 97.88 100 CYS A CA 1
ATOM 806 C C . CYS A 1 100 ? -10.091 -0.100 11.885 1.00 97.88 100 CYS A C 1
ATOM 808 O O . CYS A 1 100 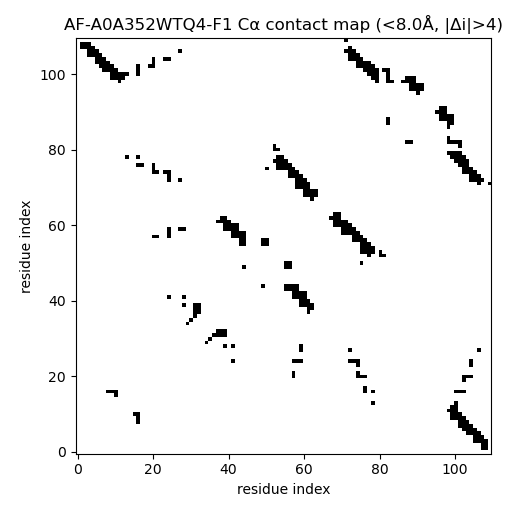? -10.064 1.096 11.583 1.00 97.88 100 CYS A O 1
ATOM 810 N N . HIS A 1 101 ? -9.052 -0.909 11.695 1.00 98.38 101 HIS A N 1
ATOM 811 C CA . HIS A 1 101 ? -7.808 -0.497 11.051 1.00 98.38 101 HIS A CA 1
ATOM 812 C C . HIS A 1 101 ? -7.906 -0.703 9.539 1.00 98.38 101 HIS A C 1
ATOM 814 O O . HIS A 1 101 ? -8.372 -1.749 9.097 1.00 98.38 101 HIS A O 1
ATOM 820 N N . GLN A 1 102 ? -7.485 0.270 8.735 1.00 98.25 102 GLN A N 1
ATOM 821 C CA . GLN A 1 102 ? -7.693 0.240 7.286 1.00 98.25 102 GLN A CA 1
ATOM 822 C C . GLN A 1 102 ? -6.385 0.175 6.514 1.00 98.25 102 GLN A C 1
ATOM 824 O O . GLN A 1 102 ? -5.371 0.752 6.917 1.00 98.25 102 GLN A O 1
ATOM 829 N N . THR A 1 103 ? -6.440 -0.464 5.352 1.00 98.62 103 THR A N 1
ATOM 830 C CA . THR A 1 103 ? -5.365 -0.403 4.361 1.00 98.62 103 THR A CA 1
ATOM 831 C C . THR A 1 103 ? -5.931 -0.057 2.997 1.00 98.62 103 THR A C 1
ATOM 833 O O . THR A 1 103 ? -7.087 -0.369 2.695 1.00 98.62 103 THR A O 1
ATOM 836 N N . SER A 1 104 ? -5.099 0.564 2.167 1.00 98.44 104 SER A N 1
ATOM 837 C CA . SER A 1 104 ? -5.399 0.762 0.753 1.00 98.44 104 SER A CA 1
ATOM 838 C C . SER A 1 104 ? -4.155 0.563 -0.093 1.00 98.44 104 SER A C 1
ATOM 840 O O . SER A 1 104 ? -3.049 0.880 0.337 1.00 98.44 104 SER A O 1
ATOM 842 N N . TRP A 1 105 ? -4.311 0.023 -1.293 1.00 98.75 105 TRP A N 1
ATOM 843 C CA . TRP A 1 105 ? -3.187 -0.309 -2.162 1.00 98.75 105 TRP A CA 1
ATOM 844 C C . TRP A 1 105 ? -3.572 -0.185 -3.630 1.00 98.75 105 TRP A C 1
ATOM 846 O O . TRP A 1 105 ? -4.686 -0.519 -4.027 1.00 98.75 105 TRP A O 1
ATOM 856 N N . GLY A 1 106 ? -2.624 0.261 -4.454 1.00 98.56 106 GLY A N 1
ATOM 857 C CA . GLY A 1 106 ? -2.879 0.589 -5.856 1.00 98.56 106 GLY A CA 1
ATOM 858 C C . GLY A 1 106 ? -1.640 0.512 -6.746 1.00 98.56 106 GLY A C 1
ATOM 859 O O . GLY A 1 106 ? -0.506 0.716 -6.306 1.00 98.56 106 GLY A O 1
ATOM 860 N N . MET A 1 107 ? -1.899 0.229 -8.011 1.00 98.56 107 MET A N 1
ATOM 861 C CA . MET A 1 107 ? -0.998 0.076 -9.139 1.00 98.56 107 MET A CA 1
ATOM 862 C C . ME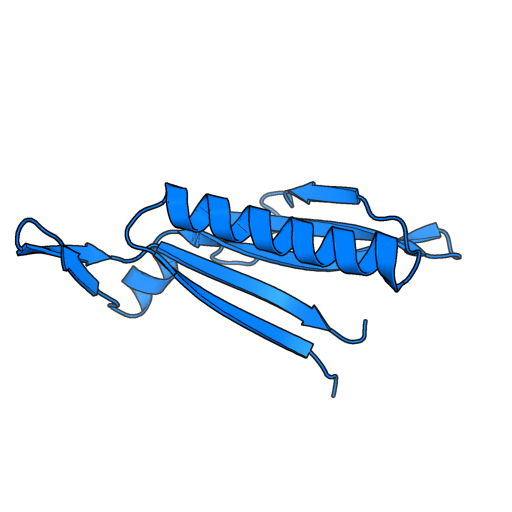T A 1 107 ? -1.809 0.377 -10.410 1.00 98.56 107 MET A C 1
ATOM 864 O O . MET A 1 107 ? -2.957 -0.037 -10.579 1.00 98.56 107 MET A O 1
ATOM 868 N N . SER A 1 108 ? -1.233 1.158 -11.310 1.00 98.38 108 SER A N 1
ATOM 869 C CA . SER A 1 108 ? -1.894 1.572 -12.548 1.00 98.38 108 SER A CA 1
ATOM 870 C C . SER A 1 108 ? -1.137 1.054 -13.761 1.00 98.38 108 SER A C 1
ATOM 872 O O . SER A 1 108 ? -0.140 0.353 -13.629 1.00 98.38 108 SER A O 1
ATOM 874 N N . THR A 1 109 ? -1.581 1.429 -14.957 1.00 97.06 109 THR A N 1
ATOM 875 C CA . THR A 1 109 ? -0.850 1.194 -16.214 1.00 97.06 109 THR A CA 1
ATOM 876 C C . THR A 1 109 ? 0.441 2.018 -16.354 1.00 97.06 109 THR A C 1
ATOM 878 O O . THR A 1 109 ? 0.923 2.182 -17.473 1.00 97.06 109 THR A O 1
ATOM 881 N N . ARG A 1 110 ? 0.924 2.634 -15.270 1.00 93.56 110 ARG A N 1
ATOM 882 C CA . ARG A 1 110 ? 2.128 3.471 -15.239 1.00 93.56 110 ARG A CA 1
ATOM 883 C C . ARG A 1 110 ? 3.396 2.636 -15.365 1.00 93.56 110 ARG A C 1
ATOM 885 O O . ARG A 1 110 ? 3.420 1.525 -14.799 1.00 93.56 110 ARG A O 1
#

Sequence (110 aa):
EFLWQEGHTMHATAEESQEETQRMLRVYAEFCEKYLAIPVVMGRKTDKEKFAGALETYTIEALMHDGKALQSGTSHNFGDGFARAFNITYLDRNNQLQYCHQTSWGMSTR

Mean predicted aligned error: 2.38 Å

Foldseek 3Di:
DFFKDKDKDWAPDLVVLVVVLVVVLVVQQCCCCPVVVFHWDKDWDDPVPADVQFPTKIFTWTADPVRDIDTAWIKTWNQQRVCVVVVPWDQDPVRDTDGITMMMIMGTPD

Solvent-accessible surface area (backbone atoms only — not comparable to full-atom values): 6109 Å² total; per-residue (Å²): 141,84,60,65,57,76,50,76,51,78,25,88,40,67,65,59,20,49,53,50,24,54,49,53,43,49,52,50,48,48,46,34,41,74,75,67,68,41,70,65,46,78,49,68,51,53,90,87,71,30,57,89,75,39,75,43,26,36,37,30,38,28,73,45,98,89,74,47,77,40,82,62,30,40,18,24,28,28,46,42,53,63,22,61,76,70,68,42,67,46,70,47,98,81,70,44,83,40,60,32,12,28,27,41,36,42,44,53,83,111

pLDDT: mean 97.65, std 1.74, range [88.25, 98.81]

Nearest PDB structures (foldseek):
  1h4s-assembly1_B  TM=9.947E-01  e=6.754E-15  Thermus thermophilus
  1h4q-assembly1_A  TM=9.936E-01  e=2.178E-14  Thermus thermophilus
  1hc7-assembly1_A  TM=9.987E-01  e=3.479E-14  Thermus thermophilus
  3ial-assembly1_B  TM=9.714E-01  e=5.240E-08  Giardia lamblia ATCC 50803
  3ial-assembly1_A  TM=9.724E-01  e=6.246E-08  Giardia lamblia ATCC 50803